Protein AF-A0A4P9W1C6-F1 (afdb_monomer_lite)

Radius of gyration: 30.0 Å; chains: 1; bounding box: 65×56×66 Å

InterPro domains:
  IPR028118 Chibby family [PF14645] (26-109)

Structure (mmCIF, N/CA/C/O backbone):
data_AF-A0A4P9W1C6-F1
#
_entry.id   AF-A0A4P9W1C6-F1
#
loop_
_atom_site.group_PDB
_atom_site.id
_atom_site.type_symbol
_atom_site.label_atom_id
_atom_site.label_alt_id
_atom_site.label_comp_id
_atom_site.label_asym_id
_atom_site.label_entity_id
_atom_site.label_seq_id
_atom_site.pdbx_PDB_ins_code
_atom_site.Cartn_x
_atom_site.Cartn_y
_atom_site.Cartn_z
_atom_site.occupancy
_atom_site.B_iso_or_equiv
_atom_site.auth_seq_id
_atom_site.auth_comp_id
_atom_site.auth_asym_id
_atom_site.auth_atom_id
_atom_site.pdbx_PDB_model_num
ATOM 1 N N . MET A 1 1 ? -4.382 -50.077 -36.367 1.00 39.50 1 MET A N 1
ATOM 2 C CA . MET A 1 1 ? -4.113 -48.713 -35.861 1.00 39.50 1 MET A CA 1
ATOM 3 C C . MET A 1 1 ? -5.448 -48.024 -35.642 1.00 39.50 1 MET A C 1
ATOM 5 O O . MET A 1 1 ? -6.346 -48.197 -36.452 1.00 39.50 1 MET A O 1
ATOM 9 N N . SER A 1 2 ? -5.588 -47.393 -34.480 1.00 41.88 2 SER A N 1
ATOM 10 C CA . SER A 1 2 ? -6.846 -47.063 -33.800 1.00 41.88 2 SER A CA 1
ATOM 11 C C . SER A 1 2 ? -7.706 -46.021 -34.528 1.00 41.88 2 SER A C 1
ATOM 13 O O . SER A 1 2 ? -7.197 -44.975 -34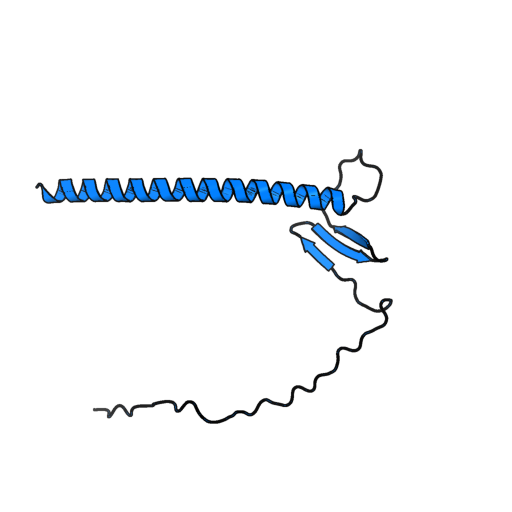.923 1.00 41.88 2 SER A O 1
ATOM 15 N N . ALA A 1 3 ? -9.014 -46.275 -34.641 1.00 47.84 3 ALA A N 1
ATOM 16 C CA . ALA A 1 3 ? -10.003 -45.285 -35.057 1.00 47.84 3 ALA A CA 1
ATOM 17 C C . ALA A 1 3 ? -10.380 -44.408 -33.850 1.00 47.84 3 ALA A C 1
ATOM 19 O O . ALA A 1 3 ? -10.995 -44.874 -32.892 1.00 47.84 3 ALA A O 1
ATOM 20 N N . ILE A 1 4 ? -9.986 -43.135 -33.882 1.00 52.78 4 ILE A N 1
ATOM 21 C CA . ILE A 1 4 ? -10.300 -42.148 -32.842 1.00 52.78 4 ILE A CA 1
ATOM 22 C C . ILE A 1 4 ? -11.755 -41.702 -33.034 1.00 52.78 4 ILE A C 1
ATOM 24 O O . ILE A 1 4 ? -12.069 -40.850 -33.867 1.00 52.78 4 ILE A O 1
ATOM 28 N N . GLY A 1 5 ? -12.658 -42.325 -32.277 1.00 52.66 5 GLY A N 1
ATOM 29 C CA . GLY A 1 5 ? -14.057 -41.924 -32.175 1.00 52.66 5 GLY A CA 1
ATOM 30 C C . GLY A 1 5 ? -14.177 -40.551 -31.513 1.00 52.66 5 GLY A C 1
ATOM 31 O O . GLY A 1 5 ? -13.779 -40.357 -30.366 1.00 52.66 5 GLY A O 1
ATOM 32 N N . LYS A 1 6 ? -14.721 -39.585 -32.255 1.00 62.31 6 LYS A N 1
ATOM 33 C CA . LYS A 1 6 ? -15.016 -38.221 -31.798 1.00 62.31 6 LYS A CA 1
ATOM 34 C C . LYS A 1 6 ? -16.044 -38.269 -30.666 1.00 62.31 6 LYS A C 1
ATOM 36 O O . LYS A 1 6 ? -17.204 -38.593 -30.914 1.00 62.31 6 LYS A O 1
ATOM 41 N N . HIS A 1 7 ? -15.658 -37.899 -29.447 1.00 49.59 7 HIS A N 1
ATOM 42 C CA . HIS A 1 7 ? -16.612 -37.738 -28.352 1.00 49.59 7 HIS A CA 1
ATOM 43 C C . HIS A 1 7 ? -16.994 -36.261 -28.194 1.00 49.59 7 HIS A C 1
ATOM 45 O O . HIS A 1 7 ? -16.393 -35.510 -27.431 1.00 49.59 7 HIS A O 1
ATOM 51 N N . ILE A 1 8 ? -17.994 -35.839 -28.972 1.00 56.41 8 ILE A N 1
ATOM 52 C CA . ILE A 1 8 ? -18.690 -34.561 -28.790 1.00 56.41 8 ILE A CA 1
ATOM 53 C C . ILE A 1 8 ? -19.650 -34.750 -27.611 1.00 56.41 8 ILE A C 1
ATOM 55 O O . ILE A 1 8 ? -20.635 -35.482 -27.723 1.00 56.41 8 ILE A O 1
ATOM 59 N N . ARG A 1 9 ? -19.360 -34.127 -26.464 1.00 59.12 9 ARG A N 1
ATOM 60 C CA . ARG A 1 9 ? -20.289 -34.103 -25.326 1.00 59.12 9 ARG A CA 1
ATOM 61 C C . ARG A 1 9 ? -21.425 -33.134 -25.653 1.00 59.12 9 ARG A C 1
ATOM 63 O O . ARG A 1 9 ? -21.210 -31.929 -25.742 1.00 59.12 9 ARG A O 1
ATOM 70 N N . ARG A 1 10 ? -22.621 -33.682 -25.875 1.00 55.50 10 ARG A N 1
ATOM 71 C CA . ARG A 1 10 ? -23.867 -32.928 -26.064 1.00 55.50 10 ARG A CA 1
ATOM 72 C C . ARG A 1 10 ? -24.214 -32.235 -24.741 1.00 55.50 10 ARG A C 1
ATOM 74 O O . ARG A 1 10 ? -24.417 -32.906 -23.735 1.00 55.50 10 ARG A O 1
ATOM 81 N N . LEU A 1 11 ? -24.249 -30.904 -24.741 1.00 54.09 11 LEU A N 1
ATOM 82 C CA . LEU A 1 11 ? -24.729 -30.080 -23.629 1.00 54.09 11 LEU A CA 1
ATOM 83 C C . LEU A 1 11 ? -26.252 -29.938 -23.724 1.00 54.09 11 LEU A C 1
ATOM 85 O O . LEU A 1 11 ? -26.743 -28.911 -24.174 1.00 54.09 11 LEU A O 1
ATOM 89 N N . SER A 1 12 ? -26.996 -30.976 -23.356 1.00 60.91 12 SER A N 1
ATOM 90 C CA . SER A 1 12 ? -28.441 -30.870 -23.121 1.00 60.91 12 SER A CA 1
ATOM 91 C C . SER A 1 12 ? -28.960 -32.182 -22.545 1.00 60.91 12 SER A C 1
ATOM 93 O O . SER A 1 12 ? -29.379 -33.050 -23.300 1.00 60.91 12 SER A O 1
ATOM 95 N N . ASP A 1 13 ? -28.865 -32.343 -21.229 1.00 53.47 13 ASP A N 1
ATOM 96 C CA . ASP A 1 13 ? -29.854 -33.082 -20.438 1.00 53.47 13 ASP A CA 1
ATOM 97 C C . ASP A 1 13 ? -29.510 -32.970 -18.951 1.00 53.47 13 ASP A C 1
ATOM 99 O O . ASP A 1 13 ? -28.375 -33.214 -18.545 1.00 53.47 13 ASP A O 1
ATOM 103 N N . GLY A 1 14 ? -30.498 -32.584 -18.141 1.00 50.31 14 GLY A N 1
ATOM 104 C CA . GLY A 1 14 ? -30.391 -32.620 -16.682 1.00 50.31 14 GLY A CA 1
ATOM 105 C C . GLY A 1 14 ? -30.559 -31.283 -15.964 1.00 50.31 14 GLY A C 1
ATOM 106 O O . GLY A 1 14 ? -29.770 -30.962 -15.080 1.00 50.31 14 GLY A O 1
ATOM 107 N N . LEU A 1 15 ? -31.626 -30.527 -16.246 1.00 59.16 15 LEU A N 1
ATOM 108 C CA . LEU A 1 15 ? -32.198 -29.597 -15.260 1.00 59.16 15 LEU A CA 1
ATOM 109 C C . LEU A 1 15 ? -32.884 -30.398 -14.135 1.00 59.16 15 LEU A C 1
ATOM 111 O O . LEU A 1 15 ? -34.086 -30.302 -13.924 1.00 59.16 15 LEU A O 1
ATOM 115 N N . PHE A 1 16 ? -32.117 -31.200 -13.399 1.00 56.75 16 PHE A N 1
ATOM 116 C CA . PHE A 1 16 ? -32.509 -31.665 -12.073 1.00 56.75 16 PHE A CA 1
ATOM 117 C C . PHE A 1 16 ? -31.747 -30.818 -11.063 1.00 56.75 16 PHE A C 1
ATOM 119 O O . PHE A 1 16 ? -30.662 -31.173 -10.607 1.00 56.75 16 PHE A O 1
ATOM 126 N N . ARG A 1 17 ? -32.317 -29.658 -10.723 1.00 58.62 17 ARG A N 1
ATOM 127 C CA . ARG A 1 17 ? -31.975 -29.025 -9.450 1.00 58.62 17 ARG A CA 1
ATOM 128 C C . ARG A 1 17 ? -32.583 -29.908 -8.359 1.00 58.62 17 ARG A C 1
ATOM 130 O O . ARG A 1 17 ? -33.805 -30.065 -8.360 1.00 58.62 17 ARG A O 1
ATOM 137 N N . PRO A 1 18 ? -31.796 -30.503 -7.448 1.00 58.19 18 PRO A N 1
ATOM 138 C CA . PRO A 1 18 ? -32.383 -31.047 -6.235 1.00 58.19 18 PRO A CA 1
ATOM 139 C C . PRO A 1 18 ? -33.120 -29.904 -5.534 1.00 58.19 18 PRO A C 1
ATOM 141 O O . PRO A 1 18 ? -32.601 -28.789 -5.460 1.00 58.19 18 PRO A O 1
ATOM 144 N N . ALA A 1 19 ? -34.346 -30.165 -5.078 1.00 55.41 19 ALA A N 1
ATOM 145 C CA . ALA A 1 19 ? -35.110 -29.208 -4.294 1.00 55.41 19 ALA A CA 1
ATOM 146 C C . ALA A 1 19 ? -34.268 -28.807 -3.077 1.00 55.41 19 ALA A C 1
ATOM 148 O O . ALA A 1 19 ? -34.086 -29.597 -2.147 1.00 55.41 19 ALA A O 1
ATOM 149 N N . ILE A 1 20 ? -33.721 -27.592 -3.111 1.00 57.84 20 ILE A N 1
ATOM 150 C CA . ILE A 1 20 ? -33.152 -26.958 -1.933 1.00 57.84 20 ILE A CA 1
ATOM 151 C C . ILE A 1 20 ? -34.359 -26.764 -1.026 1.00 57.84 20 ILE A C 1
ATOM 153 O O . ILE A 1 20 ? -35.241 -25.956 -1.303 1.00 57.84 20 ILE A O 1
ATOM 157 N N . LYS A 1 21 ? -34.462 -27.602 0.007 1.00 58.97 21 LYS A N 1
ATOM 158 C CA . LYS A 1 21 ? -35.326 -27.307 1.141 1.00 58.97 21 LYS A CA 1
ATOM 159 C C . LYS A 1 21 ? -34.742 -26.041 1.748 1.00 58.97 21 LYS A C 1
ATOM 161 O O . LYS A 1 21 ? -33.815 -26.131 2.550 1.00 58.97 21 LYS A O 1
ATOM 166 N N . ASP A 1 22 ? -35.238 -24.891 1.309 1.00 55.12 22 ASP A N 1
ATOM 167 C CA . ASP A 1 22 ? -34.992 -23.615 1.957 1.00 55.12 22 ASP A CA 1
ATOM 168 C C . ASP A 1 22 ? -35.569 -23.741 3.367 1.00 55.12 22 ASP A C 1
ATOM 170 O O . ASP A 1 22 ? -36.749 -23.512 3.625 1.00 55.12 22 ASP A O 1
ATOM 174 N N . LYS A 1 23 ? -34.730 -24.197 4.300 1.00 53.81 23 LYS A N 1
ATOM 175 C CA . LYS A 1 23 ? -34.908 -23.855 5.700 1.00 53.81 23 LYS A CA 1
ATOM 176 C C . LYS A 1 23 ? -34.740 -22.348 5.729 1.00 53.81 23 LYS A C 1
ATOM 178 O O . LYS A 1 23 ? -33.613 -21.859 5.711 1.00 53.81 23 LYS A O 1
ATOM 183 N N . THR A 1 24 ? -35.863 -21.636 5.719 1.00 57.06 24 THR A N 1
ATOM 184 C CA . THR A 1 24 ? -35.926 -20.236 6.125 1.00 57.06 24 THR A CA 1
ATOM 185 C C . THR A 1 24 ? -35.025 -20.094 7.349 1.00 57.06 24 THR A C 1
ATOM 187 O O . THR A 1 24 ? -35.228 -20.857 8.302 1.00 57.06 24 THR A O 1
ATOM 190 N N . PRO A 1 25 ? -33.993 -19.232 7.323 1.00 61.00 25 PRO A N 1
ATOM 191 C CA . PRO A 1 25 ? -33.154 -19.042 8.489 1.00 61.00 25 PRO A CA 1
ATOM 192 C C . PRO A 1 25 ? -34.077 -18.612 9.622 1.0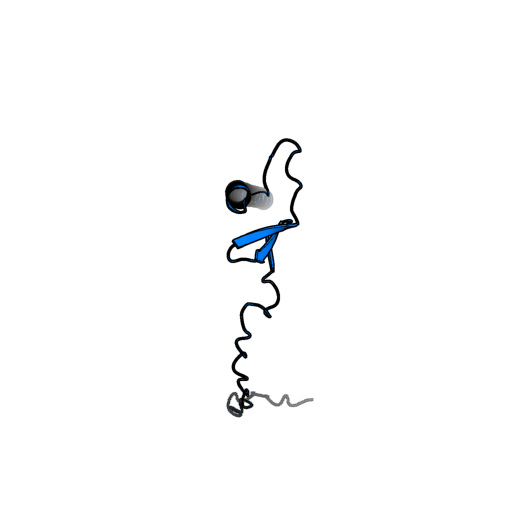0 61.00 25 PRO A C 1
ATOM 194 O O . PRO A 1 25 ? -34.759 -17.591 9.536 1.00 61.00 25 PRO A O 1
ATOM 197 N N . GLU A 1 26 ? -34.178 -19.468 10.632 1.00 62.81 26 GLU A N 1
ATOM 198 C CA . GLU A 1 26 ? -34.937 -19.199 11.838 1.00 62.81 26 GLU A CA 1
ATOM 199 C C . GLU A 1 26 ? -34.305 -17.959 12.472 1.00 62.81 26 GLU A C 1
ATOM 201 O O . GLU A 1 26 ? -33.170 -18.007 12.954 1.00 62.81 26 GLU A O 1
ATOM 206 N N . ILE A 1 27 ? -34.997 -16.822 12.372 1.00 61.81 27 ILE A N 1
ATOM 207 C CA . ILE A 1 27 ? -34.561 -15.563 12.972 1.00 61.81 27 ILE A CA 1
ATOM 208 C C . ILE A 1 27 ? -34.695 -15.757 14.480 1.00 61.81 27 ILE A C 1
ATOM 210 O O . ILE A 1 27 ? -35.768 -15.581 15.057 1.00 61.81 27 ILE A O 1
ATOM 214 N N . LYS A 1 28 ? -33.607 -16.203 15.106 1.00 61.72 28 LYS A N 1
ATOM 215 C CA . LYS A 1 28 ? -33.512 -16.306 16.558 1.00 61.72 28 LYS A CA 1
ATOM 216 C C . LYS A 1 28 ? -33.652 -14.903 17.162 1.00 61.72 28 LYS A C 1
ATOM 218 O O . LYS A 1 28 ? -33.155 -13.943 16.570 1.00 61.72 28 LYS A O 1
ATOM 223 N N . PRO A 1 29 ? -34.306 -14.764 18.327 1.00 61.38 29 PRO A N 1
ATOM 224 C CA . PRO A 1 29 ? -34.322 -13.499 19.051 1.00 61.38 29 PRO A CA 1
ATOM 225 C C . PRO A 1 29 ? -32.881 -13.022 19.288 1.00 61.38 29 PRO A C 1
ATOM 227 O O . PRO A 1 29 ? -32.021 -13.823 19.646 1.00 61.38 29 PRO A O 1
ATOM 230 N N . GLU A 1 30 ? -32.635 -11.725 19.081 1.00 57.00 30 GLU A N 1
ATOM 231 C CA . GLU A 1 30 ? -31.318 -11.055 19.114 1.00 57.00 30 GLU A CA 1
ATOM 232 C C . GLU A 1 30 ? -30.476 -11.415 20.355 1.00 57.00 30 GLU A C 1
ATOM 234 O O . GLU A 1 30 ? -29.260 -11.533 20.270 1.00 57.00 30 GLU A O 1
ATOM 239 N N . ALA A 1 31 ? -31.128 -11.708 21.485 1.00 59.81 31 ALA A N 1
ATOM 240 C CA . ALA A 1 31 ? -30.490 -12.129 22.734 1.00 59.81 31 ALA A CA 1
ATOM 241 C C . ALA A 1 31 ? -29.832 -13.530 22.703 1.00 59.81 31 ALA A C 1
ATOM 243 O O . ALA A 1 31 ? -29.098 -13.874 23.625 1.00 59.81 31 ALA A O 1
ATOM 244 N N . ALA A 1 32 ? -30.111 -14.352 21.686 1.00 57.44 32 ALA A N 1
ATOM 245 C CA . ALA A 1 32 ? -29.586 -15.712 21.524 1.00 57.44 32 ALA A CA 1
ATOM 246 C C . ALA A 1 32 ? -28.778 -15.895 20.224 1.00 57.44 32 ALA A C 1
ATOM 248 O O . ALA A 1 32 ? -28.489 -17.030 19.831 1.00 57.44 32 ALA A O 1
ATOM 249 N N . ALA A 1 33 ? -28.470 -14.800 19.523 1.00 62.69 33 ALA A N 1
ATOM 250 C CA . ALA A 1 33 ? -27.605 -14.823 18.353 1.00 62.69 33 ALA A CA 1
ATOM 251 C C . ALA A 1 33 ? -26.135 -14.815 18.789 1.00 62.69 33 ALA A C 1
ATOM 253 O O . ALA A 1 33 ? -25.757 -14.098 19.716 1.00 62.69 33 ALA A O 1
ATOM 254 N N . ASP A 1 34 ? -25.306 -15.611 18.113 1.00 69.56 34 ASP A N 1
ATOM 255 C CA . ASP A 1 34 ? -23.863 -15.561 18.325 1.00 69.56 34 ASP A CA 1
ATOM 256 C C . ASP A 1 34 ? -23.344 -14.154 17.967 1.00 69.56 34 ASP A C 1
ATOM 258 O O . ASP A 1 34 ? -23.791 -13.572 16.969 1.00 69.56 34 ASP A O 1
ATOM 262 N N . PRO A 1 35 ? -22.424 -13.582 18.761 1.00 72.50 35 PRO A N 1
ATOM 263 C CA . PRO A 1 35 ? -21.907 -12.242 18.524 1.00 72.50 35 PRO A CA 1
ATOM 264 C C . PRO A 1 35 ? -21.276 -12.128 17.131 1.00 72.50 35 PRO A C 1
ATOM 266 O O . PRO A 1 35 ? -20.445 -12.948 16.734 1.00 72.50 35 PRO A O 1
ATOM 269 N N . ILE A 1 36 ? -21.653 -11.085 16.386 1.00 80.75 36 ILE A N 1
ATOM 270 C CA . ILE A 1 36 ? -21.080 -10.813 15.064 1.00 80.75 36 ILE A CA 1
ATOM 271 C C . ILE A 1 36 ? -19.677 -10.242 15.271 1.00 80.75 36 ILE A C 1
ATOM 273 O O . ILE A 1 36 ? -19.522 -9.095 15.695 1.00 80.75 36 ILE A O 1
ATOM 277 N N . GLY A 1 37 ? -18.667 -11.061 14.979 1.00 81.44 37 GLY A N 1
ATOM 278 C CA . GLY A 1 37 ? -17.258 -10.683 14.998 1.00 81.44 37 GLY A CA 1
ATOM 279 C C . GLY A 1 37 ? -16.746 -10.305 13.607 1.00 81.44 37 GLY A C 1
ATOM 280 O O . GLY A 1 37 ? -16.914 -11.067 12.654 1.00 81.44 37 GLY A O 1
ATOM 281 N N . ILE A 1 38 ? -16.086 -9.155 13.483 1.00 83.81 38 ILE A N 1
ATOM 282 C CA . ILE A 1 38 ? -15.387 -8.715 12.269 1.00 83.81 38 ILE A CA 1
ATOM 283 C C . ILE A 1 38 ? -13.900 -8.566 12.584 1.00 83.81 38 ILE A C 1
ATOM 285 O O . ILE A 1 38 ? -13.524 -7.917 13.556 1.00 83.81 38 ILE A O 1
ATOM 289 N N . LYS A 1 39 ? -13.042 -9.126 11.727 1.00 82.75 39 LYS A N 1
ATOM 290 C CA . LYS A 1 39 ? -11.587 -8.949 11.809 1.00 82.75 39 LYS A CA 1
ATOM 291 C C . LYS A 1 39 ? -11.113 -7.923 10.786 1.00 82.75 39 LYS A C 1
ATOM 293 O O . LYS A 1 39 ? -11.295 -8.121 9.587 1.00 82.75 39 LYS A O 1
ATOM 298 N N . LEU A 1 40 ? -10.486 -6.849 11.257 1.00 74.56 40 LEU A N 1
ATOM 299 C CA . LEU A 1 40 ? -9.875 -5.787 10.456 1.00 74.56 40 LEU A CA 1
ATOM 300 C C . LEU A 1 40 ? -8.370 -5.728 10.752 1.00 74.56 40 LEU A C 1
ATOM 302 O O . LEU A 1 40 ? -7.899 -4.918 11.548 1.00 74.56 40 LEU A O 1
ATOM 306 N N . GLY A 1 41 ? -7.602 -6.619 10.122 1.00 76.38 41 GLY A N 1
ATOM 307 C CA . GLY A 1 41 ? -6.183 -6.792 10.444 1.00 76.38 41 GLY A CA 1
ATOM 308 C C . GLY A 1 41 ? -6.011 -7.384 11.846 1.00 76.38 41 GLY A C 1
ATOM 309 O O . GLY A 1 41 ? -6.547 -8.456 12.121 1.00 76.38 41 GLY A O 1
ATOM 310 N N . ASP A 1 42 ? -5.308 -6.669 12.726 1.00 76.38 42 ASP A N 1
ATOM 311 C CA . ASP A 1 42 ? -5.095 -7.064 14.130 1.00 76.38 42 ASP A CA 1
ATOM 312 C C . ASP A 1 42 ? -6.260 -6.672 15.057 1.00 76.38 42 ASP A C 1
ATOM 314 O O . ASP A 1 42 ? -6.221 -6.952 16.258 1.00 76.38 42 ASP A O 1
ATOM 318 N N . LEU A 1 43 ? -7.279 -5.997 14.513 1.00 76.19 43 LEU A N 1
ATOM 319 C CA . LEU A 1 43 ? -8.467 -5.571 15.243 1.00 76.19 43 LEU A CA 1
ATOM 320 C C . LEU A 1 43 ? -9.577 -6.614 15.108 1.00 76.19 43 LEU A C 1
ATOM 322 O O . LEU A 1 43 ? -9.953 -7.000 14.003 1.00 76.19 43 LEU A O 1
ATOM 326 N N . GLU A 1 44 ? -10.137 -7.024 16.234 1.00 83.69 44 GLU A N 1
ATOM 327 C CA . GLU A 1 44 ? -11.324 -7.863 16.333 1.00 83.69 44 GLU A CA 1
ATOM 328 C C . GLU A 1 44 ? -12.444 -7.005 16.922 1.00 83.69 44 GLU A C 1
ATOM 330 O O . GLU A 1 44 ? -12.376 -6.570 18.072 1.00 83.69 44 GLU A O 1
ATOM 335 N N . LEU A 1 45 ? -13.433 -6.693 16.090 1.00 83.12 45 LEU A N 1
ATOM 336 C CA . LEU A 1 45 ? -14.621 -5.923 16.432 1.00 83.12 45 LEU A CA 1
ATOM 337 C C . LEU A 1 45 ? -15.760 -6.886 16.721 1.00 83.12 45 LEU A C 1
ATOM 339 O O . LEU A 1 45 ? -16.000 -7.797 15.931 1.00 83.12 45 LEU A O 1
ATOM 343 N N . VAL A 1 46 ? -16.503 -6.651 17.793 1.00 84.88 46 VAL A N 1
ATOM 344 C CA . VAL A 1 46 ? -17.705 -7.419 18.109 1.00 84.88 46 VAL A CA 1
ATOM 345 C C . VAL A 1 46 ? -18.886 -6.484 18.282 1.00 84.88 46 VAL A C 1
ATOM 347 O O . VAL A 1 46 ? -18.781 -5.460 18.954 1.00 84.88 46 VAL A O 1
ATOM 350 N N . TYR A 1 47 ? -20.014 -6.850 17.678 1.00 80.75 47 TYR A N 1
ATOM 351 C CA . TYR A 1 47 ? -21.274 -6.138 17.855 1.00 80.75 47 TYR A CA 1
ATOM 352 C C . TYR A 1 47 ? -21.972 -6.598 19.145 1.00 80.75 47 TYR A C 1
ATOM 354 O O . TYR A 1 47 ? -22.363 -7.764 19.247 1.00 80.75 47 TYR A O 1
ATOM 362 N N . ARG A 1 48 ? -22.101 -5.708 20.140 1.00 79.12 48 ARG A N 1
ATOM 363 C CA . ARG A 1 48 ? -22.811 -5.940 21.417 1.00 79.12 48 ARG A CA 1
ATOM 364 C C . ARG A 1 48 ? -23.561 -4.682 21.827 1.00 79.12 48 ARG A C 1
ATOM 366 O O . ARG A 1 48 ? -23.088 -3.583 21.579 1.00 79.12 48 ARG A O 1
ATOM 373 N N . ASP A 1 49 ? -24.728 -4.840 22.446 1.00 78.31 49 ASP A N 1
ATOM 374 C CA . ASP A 1 49 ? -25.516 -3.720 22.986 1.00 78.31 49 ASP A CA 1
ATOM 375 C C . ASP A 1 49 ? -25.779 -2.587 21.974 1.00 78.31 49 ASP A C 1
ATOM 377 O O . ASP A 1 49 ? -25.839 -1.412 22.320 1.00 78.31 49 ASP A O 1
ATOM 381 N N . LYS A 1 50 ? -25.976 -2.962 20.702 1.00 75.56 50 LYS A N 1
ATOM 382 C CA . LYS A 1 50 ? -26.167 -2.069 19.544 1.00 75.56 50 LYS A CA 1
ATOM 383 C C . LYS A 1 50 ? -24.953 -1.219 19.157 1.00 75.56 50 LYS A C 1
ATOM 385 O O . LYS A 1 50 ? -25.068 -0.382 18.261 1.00 75.56 50 LYS A O 1
ATOM 390 N N . GLU A 1 51 ? -23.794 -1.481 19.747 1.00 76.00 51 GLU A N 1
ATOM 391 C CA . GLU A 1 51 ? -22.542 -0.788 19.473 1.00 76.00 51 GLU A CA 1
ATOM 392 C C . GLU A 1 51 ? -21.468 -1.758 18.966 1.00 76.00 51 GLU A C 1
ATOM 394 O O . GLU A 1 51 ? -21.447 -2.954 19.268 1.00 76.00 51 GLU A O 1
ATOM 399 N N . TRP A 1 52 ? -20.556 -1.235 18.150 1.00 78.56 52 TRP A N 1
ATOM 400 C CA . TRP A 1 52 ? -19.333 -1.950 17.809 1.00 78.56 52 TRP A CA 1
ATOM 401 C C . TRP A 1 52 ? -18.306 -1.698 18.904 1.00 78.56 52 TRP A C 1
ATOM 403 O O . TRP A 1 52 ? -18.052 -0.551 19.265 1.00 78.56 52 TRP A O 1
ATOM 413 N N . VAL A 1 53 ? -17.690 -2.767 19.402 1.00 77.75 53 VAL A N 1
ATOM 414 C CA . VAL A 1 53 ? -16.659 -2.700 20.440 1.00 77.75 53 VAL A CA 1
ATOM 415 C C . VAL A 1 53 ? -15.406 -3.413 19.950 1.00 77.75 53 VAL A C 1
ATOM 417 O O . VAL A 1 53 ? -15.488 -4.479 19.342 1.00 77.75 53 VAL A O 1
ATOM 420 N N . VAL A 1 54 ? -14.234 -2.834 20.212 1.00 79.25 54 VAL A N 1
ATOM 421 C CA . VAL A 1 54 ? -12.946 -3.486 19.945 1.00 79.25 54 VAL A CA 1
ATOM 422 C C . VAL A 1 54 ? -12.679 -4.505 21.056 1.00 79.25 54 VAL A C 1
ATOM 424 O O . VAL A 1 54 ? -12.430 -4.126 22.196 1.00 79.25 54 VAL A O 1
ATOM 427 N N . GLU A 1 55 ? -12.737 -5.797 20.736 1.00 75.38 55 GLU A N 1
ATOM 428 C CA . GLU A 1 55 ? -12.459 -6.891 21.678 1.00 75.38 55 GLU A CA 1
ATOM 429 C C . GLU A 1 55 ? -10.962 -7.217 21.745 1.00 75.38 55 GLU A C 1
ATOM 431 O O . GLU A 1 55 ? -10.422 -7.509 22.814 1.00 75.38 55 GLU A O 1
ATOM 436 N N . LYS A 1 56 ? -10.264 -7.124 20.610 1.00 70.12 56 LYS A N 1
ATOM 437 C CA . LYS A 1 56 ? -8.820 -7.355 20.520 1.00 70.12 56 LYS A CA 1
ATOM 438 C C . LYS A 1 56 ? -8.206 -6.356 19.553 1.00 70.12 56 LYS A C 1
ATOM 440 O O . LYS A 1 56 ? -8.739 -6.134 18.475 1.00 70.12 56 LYS A O 1
ATOM 445 N N . GLY A 1 57 ? -7.106 -5.729 19.945 1.00 64.81 57 GLY A N 1
ATOM 446 C CA . GLY A 1 57 ? -6.436 -4.707 19.148 1.00 64.81 57 GLY A CA 1
ATOM 447 C C . GLY A 1 57 ? -5.148 -4.232 19.816 1.00 64.81 57 GLY A C 1
ATOM 448 O O . GLY A 1 57 ? -4.879 -4.616 20.958 1.00 64.81 57 GLY A O 1
ATOM 449 N N . PRO A 1 58 ? -4.330 -3.419 19.127 1.00 62.12 58 PRO A N 1
ATOM 450 C CA . PRO A 1 58 ? -3.127 -2.844 19.718 1.00 62.12 58 PRO A CA 1
ATOM 451 C C . PRO A 1 58 ? -3.493 -2.055 20.981 1.00 62.12 58 PRO A C 1
ATOM 453 O O . PRO A 1 58 ? -4.400 -1.222 20.958 1.00 62.12 58 PRO A O 1
ATOM 456 N N . ALA A 1 59 ? -2.809 -2.359 22.089 1.00 57.53 59 ALA A N 1
ATOM 457 C CA . ALA A 1 59 ? -3.097 -1.765 23.388 1.00 57.53 59 ALA A CA 1
ATOM 458 C C . ALA A 1 59 ? -3.022 -0.228 23.305 1.00 57.53 59 ALA A C 1
ATOM 460 O O . ALA A 1 59 ? -2.029 0.297 22.785 1.00 57.53 59 ALA A O 1
ATOM 461 N N . PRO A 1 60 ? -4.039 0.505 23.798 1.00 57.28 60 PRO A N 1
ATOM 462 C CA . PRO A 1 60 ? -3.963 1.954 23.856 1.00 57.28 60 PRO A CA 1
ATOM 463 C C . PRO A 1 60 ? -2.799 2.379 24.770 1.00 57.28 60 PRO A C 1
ATOM 465 O O . PRO A 1 60 ? -2.469 1.669 25.726 1.00 57.28 60 PRO A O 1
ATOM 468 N N . PRO A 1 61 ? -2.153 3.525 24.496 1.00 60.09 61 PRO A N 1
ATOM 469 C CA . PRO A 1 61 ? -1.117 4.055 25.372 1.00 60.09 61 PRO A CA 1
ATOM 470 C C . PRO A 1 61 ? -1.673 4.290 26.792 1.00 60.09 61 PRO A C 1
ATOM 472 O O . PRO A 1 61 ? -2.848 4.636 26.937 1.00 60.09 61 PRO A O 1
ATOM 475 N N . PRO A 1 62 ? -0.838 4.154 27.844 1.00 57.66 62 PRO A N 1
ATOM 476 C CA . PRO A 1 62 ? -1.262 4.148 29.254 1.00 57.66 62 PRO A CA 1
ATOM 477 C C . PRO A 1 62 ? -1.896 5.460 29.761 1.00 57.66 62 PRO A C 1
ATOM 479 O O . PRO A 1 62 ? -2.269 5.553 30.925 1.00 57.66 62 PRO A O 1
ATOM 482 N N . THR A 1 63 ? -2.021 6.477 28.909 1.00 56.81 63 THR A N 1
ATOM 483 C CA . THR A 1 63 ? -2.574 7.803 29.213 1.00 56.81 63 THR A CA 1
ATOM 484 C C . THR A 1 63 ? -3.995 8.036 28.694 1.00 56.81 63 THR A C 1
ATOM 486 O O . THR A 1 63 ? -4.530 9.120 28.917 1.00 56.81 63 THR A O 1
ATOM 489 N N . ALA A 1 64 ? -4.631 7.071 28.023 1.00 51.75 64 ALA A N 1
ATOM 490 C CA . ALA A 1 64 ? -6.001 7.232 27.532 1.00 51.75 64 ALA A CA 1
ATOM 491 C C . ALA A 1 64 ? -7.034 6.721 28.561 1.00 51.75 64 ALA A C 1
ATOM 493 O O . ALA A 1 64 ? -7.071 5.519 28.832 1.00 51.75 64 ALA A O 1
ATOM 494 N N . PRO A 1 65 ? -7.895 7.584 29.136 1.00 46.69 65 PRO A N 1
ATOM 495 C CA . PRO A 1 65 ? -9.096 7.128 29.820 1.00 46.69 65 PRO A CA 1
ATOM 496 C C . PRO A 1 65 ? -10.174 6.774 28.779 1.00 46.69 65 PRO A C 1
ATOM 498 O O . PRO A 1 65 ? -10.324 7.490 27.791 1.00 46.69 65 PRO A O 1
ATOM 501 N N . SER A 1 66 ? -10.957 5.724 29.057 1.00 51.84 66 SER A N 1
ATOM 502 C CA . SER A 1 66 ? -12.091 5.181 28.272 1.00 51.84 66 SER A CA 1
ATOM 503 C C . SER A 1 66 ? -11.746 4.035 27.300 1.00 51.84 66 SER A C 1
ATOM 505 O O . SER A 1 66 ? -10.693 4.076 26.661 1.00 51.84 66 SER A O 1
ATOM 507 N N . PRO A 1 67 ? -12.627 3.014 27.150 1.00 54.84 67 PRO A N 1
ATOM 508 C CA . PRO A 1 67 ? -12.535 2.041 26.059 1.00 54.84 67 PRO A CA 1
ATOM 509 C C . PRO A 1 67 ? -12.387 2.787 24.731 1.00 54.84 67 PRO A C 1
ATOM 511 O O . PRO A 1 67 ? -13.139 3.724 24.456 1.00 54.84 67 PRO A O 1
ATOM 514 N N . ALA A 1 68 ? -11.372 2.413 23.952 1.00 58.72 68 ALA A N 1
ATOM 515 C CA . ALA A 1 68 ? -11.064 3.030 22.671 1.00 58.72 68 ALA A CA 1
ATOM 516 C C . ALA A 1 68 ? -12.312 2.999 21.779 1.00 58.72 68 ALA A C 1
ATOM 518 O O . ALA A 1 68 ? -12.763 1.924 21.382 1.00 58.72 68 ALA A O 1
ATOM 519 N N . SER A 1 69 ? -12.889 4.167 21.488 1.00 62.75 69 SER A N 1
ATOM 520 C CA . SER A 1 69 ? -14.028 4.246 20.581 1.00 62.75 69 SER A CA 1
ATOM 521 C C . SER A 1 69 ? -13.620 3.692 19.213 1.00 62.75 69 SER A C 1
ATOM 523 O O . SER A 1 69 ? -12.522 3.960 18.705 1.00 62.75 69 SER A O 1
ATOM 525 N N . VAL A 1 70 ? -14.504 2.893 18.611 1.00 66.50 70 VAL A N 1
ATOM 526 C CA . VAL A 1 70 ? -14.296 2.326 17.269 1.00 66.50 70 VAL A CA 1
ATOM 527 C C . VAL A 1 70 ? -14.008 3.431 16.256 1.00 66.50 70 VAL A C 1
ATOM 529 O O . VAL A 1 70 ? -13.149 3.258 15.402 1.00 66.50 70 VAL A O 1
ATOM 532 N N . ASP A 1 71 ? -14.622 4.602 16.411 1.00 71.50 71 ASP A N 1
ATOM 533 C CA . ASP A 1 71 ? -14.435 5.731 15.500 1.00 71.50 71 ASP A CA 1
ATOM 534 C C . ASP A 1 71 ? -12.986 6.226 15.434 1.00 71.50 71 ASP A C 1
ATOM 536 O O . ASP A 1 71 ? -12.457 6.430 14.342 1.00 71.50 71 ASP A O 1
ATOM 540 N N . ALA A 1 72 ? -12.306 6.375 16.576 1.00 73.81 72 ALA A N 1
ATOM 541 C CA . ALA A 1 72 ? -10.928 6.869 16.599 1.00 73.81 72 ALA A CA 1
ATOM 542 C C . ALA A 1 72 ? -9.950 5.859 15.976 1.00 73.81 72 ALA A C 1
ATOM 544 O O . ALA A 1 72 ? -9.034 6.229 15.240 1.00 73.81 72 ALA A O 1
ATOM 545 N N . THR A 1 73 ? -10.155 4.568 16.240 1.00 73.94 73 THR A N 1
ATOM 546 C CA . THR A 1 73 ? -9.309 3.497 15.689 1.00 73.94 73 THR A CA 1
ATOM 547 C C . THR A 1 73 ? -9.588 3.249 14.206 1.00 73.94 73 THR A C 1
ATOM 549 O O . THR A 1 73 ? -8.653 3.054 13.426 1.00 73.94 73 THR A O 1
ATOM 552 N N . LEU A 1 74 ? -10.849 3.345 13.783 1.00 79.44 74 LEU A N 1
ATOM 553 C CA . LEU A 1 74 ? -11.263 3.252 12.387 1.00 79.44 74 LEU A CA 1
ATOM 554 C C . LEU A 1 74 ? -10.714 4.419 11.560 1.00 79.44 74 LEU A C 1
ATOM 556 O O . LEU A 1 7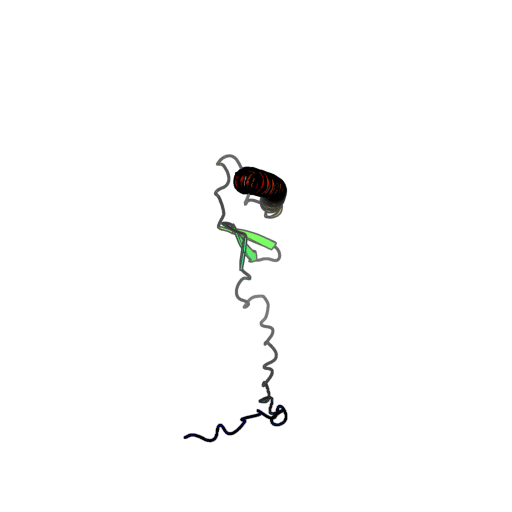4 ? -10.193 4.192 10.469 1.00 79.44 74 LEU A O 1
ATOM 560 N N . GLN A 1 75 ? -10.756 5.648 12.085 1.00 82.56 75 GLN A N 1
ATOM 561 C CA . GLN A 1 75 ? -10.156 6.815 11.430 1.00 82.56 75 GLN A CA 1
ATOM 562 C C . GLN A 1 75 ? -8.654 6.621 11.197 1.00 82.56 75 GLN A C 1
ATOM 564 O O . GLN A 1 75 ? -8.176 6.828 10.081 1.00 82.56 75 GLN A O 1
ATOM 569 N N . GLN A 1 76 ? -7.921 6.135 12.204 1.00 82.38 76 GLN A N 1
ATOM 570 C CA . GLN A 1 76 ? -6.500 5.814 12.046 1.00 82.38 76 GLN A CA 1
ATOM 571 C C . GLN A 1 76 ? -6.257 4.731 10.985 1.00 82.38 76 GLN A C 1
ATOM 573 O O . GLN A 1 76 ? -5.267 4.790 10.255 1.00 82.38 76 GLN A O 1
ATOM 578 N N . LEU A 1 77 ? -7.136 3.731 10.893 1.00 82.62 77 LEU A N 1
ATOM 579 C CA . LEU A 1 77 ? -7.012 2.655 9.912 1.00 82.62 77 LEU A CA 1
ATOM 580 C C . LEU A 1 77 ? -7.271 3.155 8.484 1.00 82.62 77 LEU A C 1
ATOM 582 O O . LEU A 1 77 ? -6.530 2.795 7.570 1.00 82.62 77 LEU A O 1
ATOM 586 N N . ILE A 1 78 ? -8.276 4.015 8.302 1.00 84.31 78 ILE A N 1
ATOM 587 C CA . ILE A 1 78 ? -8.583 4.663 7.019 1.00 84.31 78 ILE A CA 1
ATOM 588 C C . ILE A 1 78 ? -7.397 5.508 6.555 1.00 84.31 78 ILE A C 1
ATOM 590 O O . ILE A 1 78 ? -6.984 5.414 5.400 1.00 84.31 78 ILE A O 1
ATOM 594 N N . GLU A 1 79 ? -6.814 6.301 7.454 1.00 87.31 79 GLU A N 1
ATOM 595 C CA . GLU A 1 79 ? -5.679 7.157 7.120 1.00 87.31 79 GLU A CA 1
ATOM 596 C C . GLU A 1 79 ? -4.436 6.342 6.739 1.00 87.31 79 GLU A C 1
ATOM 598 O O . GLU A 1 79 ? -3.794 6.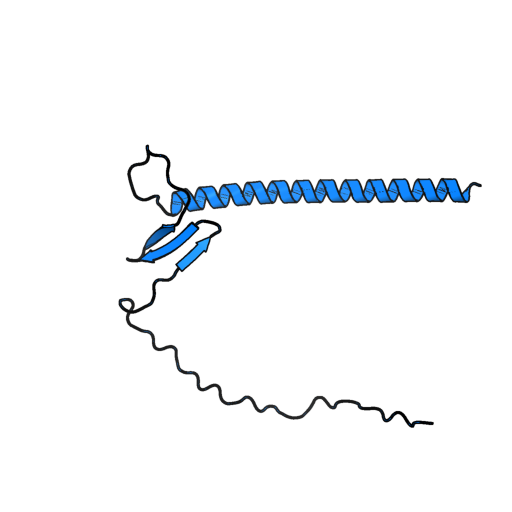625 5.724 1.00 87.31 79 GLU A O 1
ATOM 603 N N . LYS A 1 80 ? -4.146 5.264 7.479 1.00 88.38 80 LYS A N 1
ATOM 604 C CA . LYS A 1 80 ? -3.071 4.324 7.126 1.00 88.38 80 LYS A CA 1
ATOM 605 C C . LYS A 1 80 ? -3.309 3.656 5.777 1.00 88.38 80 LYS A C 1
ATOM 607 O O . LYS A 1 80 ? -2.376 3.558 4.986 1.00 88.38 80 LYS A O 1
ATOM 612 N N . ASN A 1 81 ? -4.534 3.214 5.502 1.00 91.62 81 ASN A N 1
ATOM 613 C CA . ASN A 1 81 ? -4.863 2.588 4.225 1.00 91.62 81 ASN A CA 1
ATOM 614 C C . ASN A 1 81 ? -4.651 3.573 3.066 1.00 91.62 81 ASN A C 1
ATOM 616 O O . ASN A 1 81 ? -3.936 3.262 2.121 1.00 91.62 81 ASN A O 1
ATOM 620 N N . ARG A 1 82 ? -5.123 4.817 3.207 1.00 93.88 82 ARG A N 1
ATOM 621 C CA . ARG A 1 82 ? -4.894 5.879 2.219 1.00 93.88 82 ARG A CA 1
ATOM 622 C C . ARG A 1 82 ? -3.405 6.142 1.964 1.00 93.88 82 ARG A C 1
ATOM 624 O O . ARG A 1 82 ? -2.999 6.331 0.817 1.00 93.88 82 ARG A O 1
ATOM 631 N N . ALA A 1 83 ? -2.585 6.169 3.014 1.00 92.94 83 ALA A N 1
ATOM 632 C CA . ALA A 1 83 ? -1.140 6.341 2.875 1.00 92.94 83 ALA A CA 1
ATOM 633 C C . ALA A 1 83 ? -0.500 5.164 2.113 1.00 92.94 83 ALA A C 1
ATOM 635 O O . ALA A 1 83 ? 0.282 5.382 1.186 1.00 92.94 83 ALA A O 1
ATOM 636 N N . LEU A 1 84 ? -0.888 3.930 2.453 1.00 95.25 84 LEU A N 1
ATOM 637 C CA . LEU A 1 84 ? -0.423 2.715 1.780 1.00 95.25 84 LEU A CA 1
ATOM 638 C C . LEU A 1 84 ? -0.865 2.655 0.313 1.00 95.25 84 LEU A C 1
ATOM 640 O O . LEU A 1 84 ? -0.086 2.242 -0.544 1.00 95.25 84 LEU A O 1
ATOM 644 N N . GLU A 1 85 ? -2.082 3.092 -0.006 1.00 95.75 85 GLU A N 1
ATOM 645 C CA . GLU A 1 85 ? -2.563 3.202 -1.386 1.00 95.75 85 GLU A CA 1
ATOM 646 C C . GLU A 1 85 ? -1.706 4.177 -2.201 1.00 95.75 85 GLU A C 1
ATOM 648 O O . GLU A 1 85 ? -1.317 3.861 -3.330 1.00 95.75 85 GLU A O 1
ATOM 653 N N . GLY A 1 86 ? -1.356 5.329 -1.621 1.00 95.25 86 GLY A N 1
ATOM 654 C CA . GLY A 1 86 ? -0.458 6.304 -2.242 1.00 95.25 86 GLY A CA 1
ATOM 655 C C . GLY A 1 86 ? 0.941 5.736 -2.496 1.00 95.25 86 GLY A C 1
ATOM 656 O O . GLY A 1 86 ? 1.482 5.871 -3.597 1.00 95.25 86 GLY A O 1
ATOM 657 N N . GLU A 1 87 ? 1.514 5.038 -1.514 1.00 95.88 87 GLU A N 1
ATOM 658 C CA . GLU A 1 87 ? 2.806 4.367 -1.679 1.00 95.88 87 GLU A CA 1
ATOM 659 C C . GLU A 1 87 ? 2.744 3.283 -2.763 1.00 95.88 87 GLU A C 1
ATOM 661 O O . GLU A 1 87 ? 3.615 3.214 -3.631 1.00 95.88 87 GLU A O 1
ATOM 666 N N . ASN A 1 88 ? 1.682 2.478 -2.778 1.00 97.44 88 ASN A N 1
ATOM 667 C CA . ASN A 1 88 ? 1.479 1.432 -3.774 1.00 97.44 88 ASN A CA 1
ATOM 668 C C . ASN A 1 88 ? 1.414 2.008 -5.198 1.00 97.44 88 ASN A C 1
ATOM 670 O O . ASN A 1 88 ? 2.021 1.459 -6.120 1.00 97.44 88 ASN A O 1
ATOM 674 N N . GLN A 1 89 ? 0.736 3.144 -5.385 1.00 97.62 89 GLN A N 1
ATOM 675 C CA . GLN A 1 89 ? 0.705 3.854 -6.667 1.00 97.62 89 GLN A CA 1
ATOM 676 C C . GLN A 1 89 ? 2.095 4.352 -7.080 1.00 97.62 89 GLN A C 1
ATOM 678 O O . GLN A 1 89 ? 2.503 4.158 -8.228 1.00 97.62 89 GLN A O 1
ATOM 683 N N . LEU A 1 90 ? 2.852 4.935 -6.148 1.00 97.88 90 LEU A N 1
ATOM 684 C CA . LEU A 1 90 ? 4.217 5.388 -6.410 1.00 97.88 90 LEU A CA 1
ATOM 685 C C . LEU A 1 90 ? 5.144 4.222 -6.786 1.00 97.88 90 LEU A C 1
ATOM 687 O O . LEU A 1 90 ? 5.948 4.340 -7.711 1.00 97.88 90 LEU A O 1
ATOM 691 N N . LEU A 1 91 ? 5.032 3.089 -6.093 1.00 98.25 91 LEU A N 1
ATOM 692 C CA . LEU A 1 91 ? 5.809 1.885 -6.385 1.00 98.25 91 LEU A CA 1
ATOM 693 C C . LEU A 1 91 ? 5.476 1.320 -7.768 1.00 98.25 91 LEU A C 1
ATOM 695 O O . LEU A 1 91 ? 6.392 1.007 -8.529 1.00 98.25 91 LEU A O 1
ATOM 699 N N . LYS A 1 92 ? 4.190 1.259 -8.133 1.00 98.00 92 LYS A N 1
ATOM 700 C CA . LYS A 1 92 ? 3.754 0.863 -9.483 1.00 98.00 92 LYS A CA 1
ATOM 701 C C . LYS A 1 92 ? 4.353 1.766 -10.556 1.00 98.00 92 LYS A C 1
ATOM 703 O O . LYS A 1 92 ? 4.882 1.267 -11.545 1.00 98.00 92 LYS A O 1
ATOM 708 N N . TYR A 1 93 ? 4.327 3.082 -10.343 1.00 98.31 93 TYR A N 1
ATOM 709 C CA . TYR A 1 93 ? 4.951 4.032 -11.262 1.00 98.31 93 TYR A CA 1
ATOM 710 C C . TYR A 1 93 ? 6.455 3.771 -11.418 1.00 98.31 93 TYR A C 1
ATOM 712 O O . TYR A 1 93 ? 6.946 3.652 -12.539 1.00 98.31 93 TYR A O 1
ATOM 720 N N . LYS A 1 94 ? 7.183 3.612 -10.305 1.00 98.31 94 LYS A N 1
ATOM 721 C CA . LYS A 1 94 ? 8.622 3.305 -10.329 1.00 98.31 94 LYS A CA 1
ATOM 722 C C . LYS A 1 94 ? 8.920 2.009 -11.084 1.00 98.31 94 LYS A C 1
ATOM 724 O O . LYS A 1 94 ? 9.858 1.980 -11.876 1.00 98.31 94 LYS A O 1
ATOM 729 N N . MET A 1 95 ? 8.124 0.959 -10.873 1.00 97.94 95 MET A N 1
ATOM 730 C CA . MET A 1 95 ? 8.259 -0.290 -11.627 1.00 97.94 95 MET A CA 1
ATOM 731 C C . MET A 1 95 ? 8.084 -0.075 -13.129 1.00 97.94 95 MET A C 1
ATOM 733 O O . MET A 1 95 ? 8.904 -0.567 -13.896 1.00 97.94 95 MET A O 1
ATOM 737 N N . ASN A 1 96 ? 7.063 0.675 -13.547 1.00 97.75 96 ASN A N 1
ATOM 738 C CA . ASN A 1 96 ? 6.819 0.932 -14.967 1.00 97.75 96 ASN A CA 1
ATOM 739 C C . ASN A 1 96 ? 8.002 1.656 -15.621 1.00 97.75 96 ASN A C 1
ATOM 741 O O . ASN A 1 96 ? 8.484 1.215 -16.658 1.00 97.75 96 ASN A O 1
ATOM 745 N N . VAL A 1 97 ? 8.546 2.687 -14.965 1.00 98.25 97 VAL A N 1
ATOM 746 C CA . VAL A 1 97 ? 9.735 3.397 -15.466 1.00 98.25 97 VAL A CA 1
ATOM 747 C C . VAL A 1 97 ? 10.927 2.448 -15.613 1.00 98.25 97 VAL A C 1
ATOM 749 O O . VAL A 1 97 ? 11.611 2.468 -16.633 1.00 98.25 97 VAL A O 1
ATOM 752 N N . LEU A 1 98 ? 11.178 1.590 -14.619 1.00 98.25 98 LEU A N 1
ATOM 753 C CA . LEU A 1 98 ? 12.277 0.622 -14.687 1.00 98.25 98 LEU A CA 1
ATOM 754 C C . LEU A 1 98 ? 12.088 -0.393 -15.821 1.00 98.25 98 LEU A C 1
ATOM 756 O O . LEU A 1 98 ? 13.061 -0.748 -16.487 1.00 98.25 98 LEU A O 1
ATOM 760 N N . VAL A 1 99 ? 10.854 -0.842 -16.064 1.00 98.00 99 VAL A N 1
ATOM 761 C CA . VAL A 1 99 ? 10.523 -1.728 -17.190 1.00 98.00 99 VAL A CA 1
ATOM 762 C C . VAL A 1 99 ? 10.797 -1.035 -18.525 1.00 98.00 99 VAL A C 1
ATOM 764 O O . VAL A 1 99 ? 11.436 -1.633 -19.392 1.00 98.00 99 VAL A O 1
ATOM 767 N N . ASP A 1 100 ? 10.402 0.228 -18.674 1.00 97.56 100 ASP A N 1
ATOM 768 C CA . ASP A 1 100 ? 10.656 1.008 -19.889 1.00 97.56 100 ASP A CA 1
ATOM 769 C C . ASP A 1 100 ? 12.160 1.218 -20.127 1.00 97.56 100 ASP A C 1
ATOM 771 O O . ASP A 1 100 ? 12.657 1.038 -21.242 1.00 97.56 100 ASP A O 1
ATOM 775 N N . MET A 1 101 ? 12.922 1.517 -19.070 1.00 97.62 101 MET A N 1
ATOM 776 C CA . MET A 1 101 ? 14.382 1.648 -19.145 1.00 97.62 101 MET A CA 1
ATOM 777 C C . MET A 1 101 ? 15.069 0.334 -19.545 1.00 97.62 101 MET A C 1
ATOM 779 O O . MET A 1 101 ? 16.015 0.335 -20.340 1.00 97.62 101 MET A O 1
ATOM 783 N N . LEU A 1 102 ? 14.592 -0.800 -19.023 1.00 97.19 102 L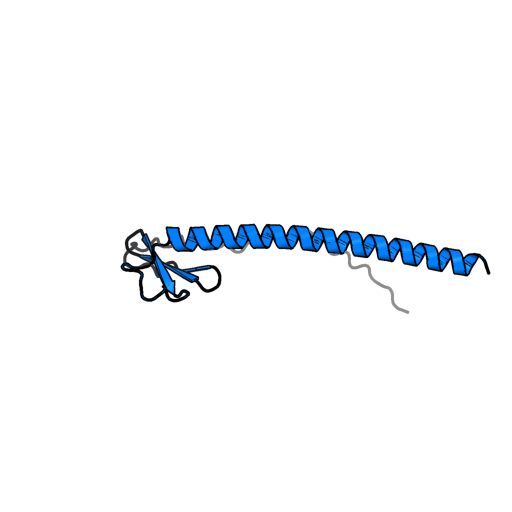EU A N 1
ATOM 784 C CA . LEU A 1 102 ? 15.073 -2.132 -19.396 1.00 97.19 102 LEU A CA 1
ATOM 785 C C . LEU A 1 102 ? 14.770 -2.449 -20.861 1.00 97.19 102 LEU A C 1
ATOM 787 O O . LEU A 1 102 ? 15.633 -2.972 -21.569 1.00 97.19 102 LEU A O 1
ATOM 791 N N . ALA A 1 103 ? 13.569 -2.111 -21.333 1.00 95.94 103 ALA A N 1
ATOM 792 C CA . ALA A 1 103 ? 13.199 -2.272 -22.733 1.00 95.94 103 ALA A CA 1
ATOM 793 C C . ALA A 1 103 ? 14.098 -1.426 -23.649 1.00 95.94 103 ALA A C 1
ATOM 795 O O . ALA A 1 103 ? 14.610 -1.947 -24.643 1.00 95.94 103 ALA A O 1
ATOM 796 N N . GLY A 1 104 ? 14.364 -0.167 -23.280 1.00 95.56 104 GLY A N 1
ATOM 797 C CA . GLY A 1 104 ? 15.309 0.702 -23.988 1.00 95.56 104 GLY A CA 1
ATOM 798 C C . GLY A 1 104 ? 16.716 0.105 -24.052 1.00 95.56 104 GLY A C 1
ATOM 799 O O . GLY A 1 104 ? 17.269 -0.072 -25.135 1.00 95.56 104 GLY A O 1
ATOM 800 N N . SER A 1 105 ? 17.247 -0.339 -22.912 1.00 95.50 105 SER A N 1
ATOM 801 C CA . SER A 1 105 ? 18.578 -0.965 -22.835 1.00 95.50 105 SER A CA 1
ATOM 802 C C . SER A 1 105 ? 18.677 -2.243 -23.679 1.00 95.50 105 SER A C 1
ATOM 804 O O . SER A 1 105 ? 19.695 -2.506 -24.328 1.00 95.50 105 SER A O 1
ATOM 806 N N . LYS A 1 106 ? 17.606 -3.049 -23.714 1.00 94.56 106 LYS A N 1
ATOM 807 C CA . LYS A 1 106 ? 17.530 -4.245 -24.562 1.00 94.56 106 LYS A CA 1
ATOM 808 C C . LYS A 1 106 ? 17.554 -3.878 -26.046 1.00 94.56 106 LYS A C 1
ATOM 810 O O . LYS A 1 106 ? 18.255 -4.535 -26.813 1.00 94.56 106 LYS A O 1
ATOM 815 N N . LEU A 1 107 ? 16.821 -2.840 -26.451 1.00 94.19 107 LEU A N 1
ATOM 816 C CA . LEU A 1 107 ? 16.845 -2.342 -27.829 1.00 94.19 107 LEU A CA 1
ATOM 817 C C . LEU A 1 107 ? 18.237 -1.849 -28.228 1.00 94.19 107 LEU A C 1
ATOM 819 O O . LEU A 1 107 ? 18.698 -2.168 -29.323 1.00 94.19 107 LEU A O 1
ATOM 823 N N . ASP A 1 108 ? 18.926 -1.131 -27.345 1.00 93.50 108 ASP A N 1
ATOM 824 C CA . ASP A 1 108 ? 20.285 -0.653 -27.605 1.00 93.50 108 ASP A CA 1
ATOM 825 C C . ASP A 1 108 ? 21.275 -1.811 -27.750 1.00 93.50 108 ASP A C 1
ATOM 827 O O . ASP A 1 108 ? 22.074 -1.832 -28.686 1.00 93.50 108 ASP A O 1
ATOM 831 N N . THR A 1 109 ? 21.153 -2.834 -26.903 1.00 93.81 109 THR A N 1
ATOM 832 C CA . THR A 1 109 ? 21.970 -4.052 -27.002 1.00 93.81 109 THR A CA 1
ATOM 833 C C . THR A 1 109 ? 21.757 -4.761 -28.342 1.00 93.81 109 THR A C 1
ATOM 835 O O . THR A 1 109 ? 22.724 -5.111 -29.017 1.00 93.81 109 THR A O 1
ATOM 838 N N . LEU A 1 110 ? 20.501 -4.930 -28.772 1.00 92.62 110 LEU A N 1
ATOM 839 C CA . LEU A 1 110 ? 20.174 -5.544 -30.064 1.00 92.62 110 LEU A CA 1
ATOM 840 C C . LEU A 1 110 ? 20.694 -4.714 -31.247 1.00 92.62 110 LEU A C 1
ATOM 842 O O . LEU A 1 110 ? 21.206 -5.270 -32.217 1.00 92.62 110 LEU A O 1
ATOM 846 N N . ARG A 1 111 ? 20.608 -3.381 -31.166 1.00 89.75 111 ARG A N 1
ATOM 847 C CA . ARG A 1 111 ? 21.155 -2.473 -32.185 1.00 89.75 111 ARG A CA 1
ATOM 848 C C . ARG A 1 111 ? 22.673 -2.552 -32.285 1.00 89.75 111 ARG A C 1
ATOM 850 O O . ARG A 1 111 ? 23.196 -2.403 -33.383 1.00 89.75 111 ARG A O 1
ATOM 857 N N . LEU A 1 112 ? 23.374 -2.739 -31.169 1.00 90.94 112 LEU A N 1
ATOM 858 C CA . LEU A 1 112 ? 24.826 -2.919 -31.164 1.00 90.94 112 LEU A CA 1
ATOM 859 C C . LEU A 1 112 ? 25.215 -4.276 -31.760 1.00 90.94 112 LEU A C 1
ATOM 861 O O . LEU A 1 112 ? 26.126 -4.330 -32.576 1.00 90.94 112 LEU A O 1
ATOM 865 N N . GLN A 1 113 ? 24.488 -5.344 -31.422 1.00 87.56 113 GLN A N 1
ATOM 866 C CA . GLN A 1 113 ? 24.726 -6.683 -31.974 1.00 87.56 113 GLN A CA 1
ATOM 867 C C . GLN A 1 113 ? 24.476 -6.765 -33.484 1.00 87.56 113 GLN A C 1
ATOM 869 O O . GLN A 1 113 ? 25.229 -7.435 -34.175 1.00 87.56 113 GLN A O 1
ATOM 874 N N . GLY A 1 114 ? 23.453 -6.081 -34.007 1.00 76.38 114 GLY A N 1
ATOM 875 C CA . GLY A 1 114 ? 23.142 -6.072 -35.443 1.00 76.38 114 GLY A CA 1
ATOM 876 C C . GLY A 1 114 ? 24.006 -5.137 -36.300 1.00 76.38 114 GLY A C 1
ATOM 877 O O . GLY A 1 114 ? 23.774 -5.045 -37.502 1.00 76.38 114 GLY A O 1
ATOM 878 N N . LYS A 1 115 ? 24.943 -4.394 -35.696 1.00 62.53 115 LYS A N 1
ATOM 879 C CA . LYS A 1 115 ? 25.908 -3.526 -36.397 1.00 62.53 115 LYS A CA 1
ATOM 880 C C . LYS A 1 115 ? 27.295 -4.169 -36.557 1.00 62.53 115 LYS A C 1
ATOM 882 O O . LYS A 1 115 ? 28.155 -3.548 -37.180 1.00 62.53 115 LYS A O 1
ATOM 887 N N . CY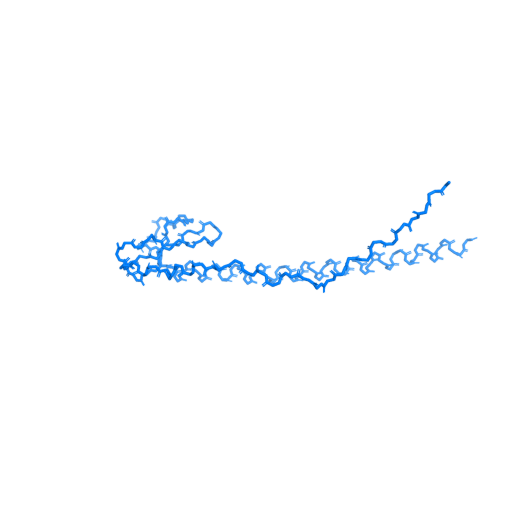S A 1 116 ? 27.496 -5.364 -36.002 1.00 48.06 116 CYS A N 1
ATOM 888 C CA . CYS A 1 116 ? 28.642 -6.237 -36.256 1.00 48.06 116 CYS A CA 1
ATOM 889 C C . CYS A 1 116 ? 28.265 -7.291 -37.301 1.00 48.06 116 CYS A C 1
ATOM 891 O O . CYS A 1 116 ? 29.175 -7.699 -38.052 1.00 48.06 116 CYS A O 1
#

Foldseek 3Di:
DDDDDDDDDDPDDDPPDPPPPPPPPPPPPPVPDDWDWDDDDQWIWTQDPNAIATPGDDDDPPPDPDRPHPVVVVVVVVVVVVVVVVVVVVVVVVVVVVVVVVVVVVVVVVVVVVVD

Sequence (116 aa):
MSAIGKHIRRLSDGLFRPAIKDKTPEIKPEAAADPIGIKLGDLELVYRDKEWVVEKGPAPPPTAPSPASVDATLQQLIEKNRALEGENQLLKYKMNVLVDMLAGSKLDTLRLQGKC

Organism: NCBI:txid388810

pLDDT: mean 74.18, std 16.98, range [39.5, 98.31]

Secondary structure (DSSP, 8-state):
-----------------------------GGGSPP-EEEETTEEEEEETTEEEEEE-SPPPTT--SS--HHHHHHHHHHHHHHHHHHHHHHHHHHHHHHHHHHHHHHHHHHHHTT-